Protein AF-A0A7C4C3X8-F1 (afdb_monomer_lite)

Secondary structure (DSSP, 8-state):
--GGGT-S--HHHHHHHHHHHHHHHHHHT--TTT--SPPPGGGGS--PPP----HHHHHHHHHHHHHHHHHHHHHHHHS--

Radius of gyration: 24.12 Å; chains: 1; bounding box: 53×29×61 Å

Structure (mmCIF, N/CA/C/O backbone):
data_AF-A0A7C4C3X8-F1
#
_entry.id   AF-A0A7C4C3X8-F1
#
loop_
_atom_site.group_PDB
_atom_site.id
_atom_site.type_symbol
_atom_site.label_atom_id
_atom_site.label_alt_id
_atom_site.label_comp_id
_atom_site.label_asym_id
_atom_site.label_entity_id
_atom_site.label_seq_id
_atom_site.pdbx_PDB_ins_code
_atom_site.Cartn_x
_atom_site.Cartn_y
_atom_site.Cartn_z
_atom_site.occupancy
_atom_site.B_iso_or_equiv
_atom_site.auth_seq_id
_atom_site.auth_comp_id
_atom_site.auth_asym_id
_atom_site.auth_atom_id
_atom_site.pdbx_PDB_model_num
ATOM 1 N N . MET A 1 1 ? 4.169 -3.706 -28.367 1.00 50.38 1 MET A N 1
ATOM 2 C CA . MET A 1 1 ? 3.072 -3.721 -27.372 1.00 50.38 1 MET A CA 1
ATOM 3 C C . MET A 1 1 ? 2.626 -2.293 -27.049 1.00 50.38 1 MET A C 1
ATOM 5 O O . MET A 1 1 ? 2.961 -1.765 -25.999 1.00 50.38 1 MET A O 1
ATOM 9 N N . ALA A 1 2 ? 1.893 -1.651 -27.963 1.00 50.31 2 ALA A N 1
ATOM 10 C CA . ALA A 1 2 ? 1.351 -0.301 -27.754 1.00 50.31 2 ALA A CA 1
ATOM 11 C C . ALA A 1 2 ? 0.002 -0.300 -26.999 1.00 50.31 2 ALA A C 1
ATOM 13 O O . ALA A 1 2 ? -0.392 0.721 -26.448 1.00 50.31 2 ALA A O 1
ATOM 14 N N . TYR A 1 3 ? -0.664 -1.458 -26.903 1.00 46.34 3 TYR A N 1
ATOM 15 C CA . TYR A 1 3 ? -1.982 -1.596 -26.272 1.00 46.34 3 TYR A CA 1
ATOM 16 C C . TYR A 1 3 ? -1.972 -1.527 -24.732 1.00 46.34 3 TYR A C 1
ATOM 18 O O . TYR A 1 3 ? -2.966 -1.122 -24.148 1.00 46.34 3 TYR A O 1
ATOM 26 N N . PHE A 1 4 ? -0.845 -1.789 -24.054 1.00 51.19 4 PHE A N 1
ATOM 27 C CA . PHE A 1 4 ? -0.748 -1.666 -22.583 1.00 51.19 4 PHE A CA 1
ATOM 28 C C . PHE A 1 4 ? -0.791 -0.216 -22.061 1.00 51.19 4 PHE A C 1
ATOM 30 O O . PHE A 1 4 ? -0.946 -0.000 -20.863 1.00 51.19 4 PHE A O 1
ATOM 37 N N . LYS A 1 5 ? -0.635 0.785 -22.938 1.00 54.88 5 LYS A N 1
ATOM 38 C CA . LYS A 1 5 ? -0.669 2.214 -22.575 1.00 54.88 5 LYS A CA 1
ATOM 39 C C . LYS A 1 5 ? -2.010 2.896 -22.859 1.00 54.88 5 LYS A C 1
ATOM 41 O O . LYS A 1 5 ? -2.196 4.022 -22.410 1.00 54.88 5 LYS A O 1
ATOM 46 N N . LEU A 1 6 ? -2.901 2.255 -23.617 1.00 56.38 6 LEU A N 1
ATOM 47 C CA . LEU A 1 6 ? -4.090 2.895 -24.193 1.00 56.38 6 LEU A CA 1
ATOM 48 C C . LEU A 1 6 ? -5.378 2.644 -23.401 1.00 56.38 6 LEU A C 1
ATOM 50 O O . LEU A 1 6 ? -6.347 3.370 -23.592 1.00 56.38 6 LEU A O 1
ATOM 54 N N . GLU A 1 7 ? -5.382 1.690 -22.472 1.00 48.66 7 GLU A N 1
ATOM 55 C CA . GLU A 1 7 ? -6.586 1.325 -21.731 1.00 48.66 7 GLU A CA 1
ATOM 56 C C . GLU A 1 7 ? -6.367 1.358 -20.207 1.00 48.66 7 GLU A C 1
ATOM 58 O O . GLU A 1 7 ? -5.469 0.689 -19.690 1.00 48.66 7 GLU A O 1
ATOM 63 N N . PRO A 1 8 ? -7.183 2.103 -19.435 1.00 51.00 8 PRO A N 1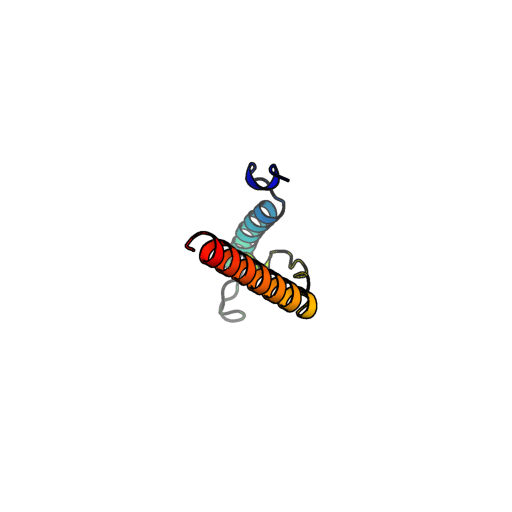
ATOM 64 C CA . PRO A 1 8 ? -7.073 2.193 -17.978 1.00 51.00 8 PRO A CA 1
ATOM 65 C C . PRO A 1 8 ? -7.590 0.936 -17.238 1.00 51.00 8 PRO A C 1
ATOM 67 O O . PRO A 1 8 ? -7.950 1.032 -16.062 1.00 51.00 8 PRO A O 1
ATOM 70 N N . PHE A 1 9 ? -7.626 -0.237 -17.885 1.00 54.16 9 PHE A N 1
ATOM 71 C CA . PHE A 1 9 ? -8.297 -1.458 -17.405 1.00 54.16 9 PHE A CA 1
ATOM 72 C C . PHE A 1 9 ? -7.346 -2.627 -17.085 1.00 54.16 9 PHE A C 1
ATOM 74 O O . PHE A 1 9 ? -7.731 -3.784 -17.199 1.00 54.16 9 PHE A O 1
ATOM 81 N N . GLY A 1 10 ? -6.102 -2.364 -16.679 1.00 58.28 10 GLY A N 1
ATOM 82 C CA . GLY A 1 10 ? -5.222 -3.435 -16.188 1.00 58.28 10 GLY A CA 1
ATOM 83 C C . GLY A 1 10 ? -5.687 -4.010 -14.840 1.00 58.28 10 GLY A C 1
ATOM 84 O O . GLY A 1 10 ? -6.195 -3.256 -14.004 1.00 58.28 10 GLY A O 1
ATOM 85 N N . GLU A 1 11 ? -5.458 -5.309 -14.608 1.00 61.50 11 GLU A N 1
ATOM 86 C CA . GLU A 1 11 ? -5.703 -6.014 -13.329 1.00 61.50 11 GLU A CA 1
ATOM 87 C C . GLU 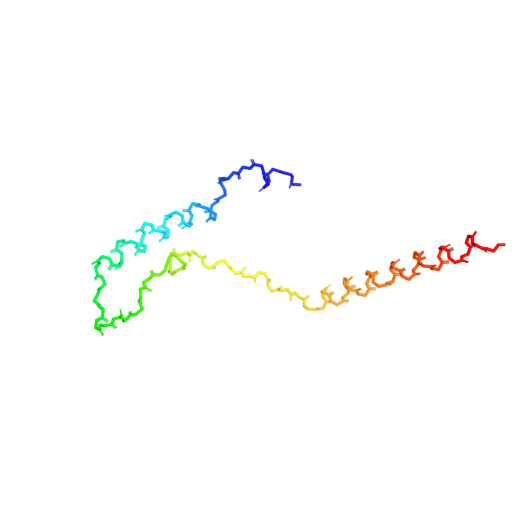A 1 11 ? -5.152 -5.237 -12.120 1.00 61.50 11 GLU A C 1
ATOM 89 O O . GLU A 1 11 ? -5.857 -5.046 -11.137 1.00 61.50 11 GLU A O 1
ATOM 94 N N . GLU A 1 12 ? -3.969 -4.621 -12.234 1.00 62.53 12 GLU A N 1
ATOM 95 C CA . GLU A 1 12 ? -3.392 -3.806 -11.152 1.00 62.53 12 GLU A CA 1
ATOM 96 C C . GLU A 1 12 ? -4.291 -2.631 -10.715 1.00 62.53 12 GLU A C 1
ATOM 98 O O . GLU A 1 12 ? -4.337 -2.260 -9.539 1.00 62.53 12 GLU A O 1
ATOM 103 N N . ARG A 1 13 ? -5.036 -2.020 -11.651 1.00 67.75 13 ARG A N 1
ATOM 104 C CA . ARG A 1 13 ? -6.010 -0.964 -11.323 1.00 67.75 13 ARG A CA 1
ATOM 105 C C . ARG A 1 13 ? -7.277 -1.546 -10.702 1.00 67.75 13 ARG A C 1
ATOM 107 O O . ARG A 1 13 ? -7.932 -0.838 -9.936 1.00 67.75 13 ARG A O 1
ATOM 114 N N . ALA A 1 14 ? -7.646 -2.781 -11.040 1.00 71.50 14 ALA A N 1
ATOM 115 C CA . ALA A 1 14 ? -8.736 -3.492 -10.379 1.00 71.50 14 ALA A CA 1
ATOM 116 C C . ALA A 1 14 ? -8.357 -3.839 -8.930 1.00 71.50 14 ALA A C 1
ATOM 118 O O . ALA A 1 14 ? -9.121 -3.509 -8.020 1.00 71.50 14 ALA A O 1
ATOM 119 N N . ASP A 1 15 ? -7.141 -4.343 -8.710 1.00 82.75 15 ASP A N 1
ATOM 120 C CA . ASP A 1 15 ? -6.576 -4.623 -7.387 1.00 82.75 15 ASP A CA 1
ATOM 121 C C . ASP A 1 15 ? -6.508 -3.369 -6.514 1.00 82.75 15 ASP A C 1
ATOM 123 O O . ASP A 1 15 ? -6.860 -3.407 -5.337 1.00 82.75 15 ASP A O 1
ATOM 127 N N . LEU A 1 16 ? -6.124 -2.222 -7.088 1.00 87.38 16 LEU A N 1
ATOM 128 C CA . LEU A 1 16 ? -6.113 -0.960 -6.347 1.00 87.38 16 LEU A CA 1
ATOM 129 C C . LEU A 1 16 ? -7.521 -0.560 -5.880 1.00 87.38 16 LEU A C 1
ATOM 131 O O . LEU A 1 16 ? -7.695 -0.162 -4.728 1.00 87.38 16 LEU A O 1
ATOM 135 N N . ARG A 1 17 ? -8.537 -0.669 -6.749 1.00 91.19 17 ARG A N 1
ATOM 136 C CA . ARG A 1 17 ? -9.929 -0.364 -6.369 1.00 91.19 17 ARG A CA 1
ATOM 137 C C . ARG A 1 17 ? -10.421 -1.310 -5.275 1.00 91.19 17 ARG A C 1
ATOM 139 O O . ARG A 1 17 ? -11.009 -0.843 -4.299 1.00 91.19 17 ARG A O 1
ATOM 146 N N . ALA A 1 18 ? -10.143 -2.606 -5.408 1.00 92.62 18 ALA A N 1
ATOM 147 C CA . ALA A 1 18 ? -10.465 -3.599 -4.389 1.00 92.62 18 ALA A CA 1
ATOM 148 C C . ALA A 1 18 ? -9.761 -3.283 -3.057 1.00 92.62 18 ALA A C 1
ATOM 150 O O . ALA A 1 18 ? -10.405 -3.270 -2.007 1.00 92.62 18 ALA A O 1
ATOM 151 N N . GLY A 1 19 ? -8.477 -2.917 -3.105 1.00 95.00 19 GLY A N 1
ATOM 152 C CA . GLY A 1 19 ? -7.698 -2.517 -1.936 1.00 95.00 19 GLY A CA 1
ATOM 153 C C . GLY A 1 19 ? -8.250 -1.272 -1.239 1.00 95.00 19 GLY A C 1
ATOM 154 O O . GLY A 1 19 ? -8.307 -1.231 -0.010 1.00 95.00 19 GLY A O 1
ATOM 155 N N . ILE A 1 20 ? -8.734 -0.273 -1.988 1.00 96.31 20 ILE A N 1
ATOM 156 C CA . ILE A 1 20 ? -9.385 0.919 -1.414 1.00 96.31 20 ILE A CA 1
ATOM 157 C C . ILE A 1 20 ? -10.647 0.522 -0.638 1.00 96.31 20 ILE A C 1
ATOM 159 O O . ILE A 1 20 ? -10.801 0.916 0.523 1.00 96.31 20 ILE A O 1
ATOM 163 N N . ILE A 1 21 ? -11.519 -0.295 -1.236 1.00 97.12 21 ILE A N 1
ATOM 164 C CA . ILE A 1 21 ? -12.761 -0.754 -0.593 1.00 97.12 21 ILE A CA 1
ATOM 165 C C . ILE A 1 21 ? -12.441 -1.576 0.664 1.00 97.12 21 ILE A C 1
ATOM 167 O O . ILE A 1 21 ? -12.952 -1.273 1.745 1.00 97.12 21 ILE A O 1
ATOM 171 N N . ALA A 1 22 ? -11.539 -2.555 0.555 1.00 97.44 22 ALA A N 1
ATOM 172 C CA . ALA A 1 22 ? -11.117 -3.391 1.677 1.00 97.44 22 ALA A CA 1
ATOM 173 C C . ALA A 1 22 ? -10.502 -2.560 2.814 1.00 97.44 22 ALA A C 1
ATOM 175 O O . ALA A 1 22 ? -10.870 -2.737 3.976 1.00 97.44 22 ALA A O 1
ATOM 176 N N . SER A 1 23 ? -9.638 -1.590 2.488 1.00 98.06 23 SER A N 1
ATOM 177 C CA . SER A 1 23 ? -9.027 -0.704 3.487 1.00 98.06 23 SER A CA 1
ATOM 178 C C . SER A 1 23 ? -10.052 0.170 4.206 1.00 98.06 23 SER A C 1
ATOM 180 O O . SER A 1 23 ? -9.907 0.431 5.401 1.00 98.06 23 SER A O 1
ATOM 182 N N . THR A 1 24 ? -11.121 0.575 3.517 1.00 98.25 24 THR A N 1
ATOM 183 C CA . THR A 1 24 ? -12.213 1.346 4.118 1.00 98.25 24 THR A CA 1
ATOM 184 C C . THR A 1 24 ? -12.947 0.492 5.149 1.00 98.25 24 THR A C 1
ATOM 186 O O . THR A 1 24 ? -13.035 0.876 6.315 1.00 98.25 24 THR A O 1
ATOM 189 N N . ILE A 1 25 ? -13.384 -0.709 4.755 1.00 98.19 25 ILE A N 1
ATOM 190 C CA . ILE A 1 25 ? -14.101 -1.646 5.636 1.00 98.19 25 ILE A CA 1
ATOM 191 C C . ILE A 1 25 ? -13.229 -2.049 6.835 1.00 98.19 25 ILE A C 1
ATOM 193 O O . ILE A 1 25 ? -13.701 -2.040 7.975 1.00 98.19 25 ILE A O 1
ATOM 197 N N . ALA A 1 26 ? -11.950 -2.353 6.606 1.00 97.69 26 ALA A N 1
ATOM 198 C CA . ALA A 1 26 ? -11.018 -2.740 7.661 1.00 97.69 26 ALA A CA 1
ATOM 199 C C . ALA A 1 26 ? -10.769 -1.605 8.663 1.00 97.69 26 ALA A C 1
ATOM 201 O O . ALA A 1 26 ? -10.686 -1.854 9.863 1.00 97.69 26 ALA A O 1
ATOM 202 N N . ASN A 1 27 ? -10.672 -0.356 8.195 1.00 98.00 27 ASN A N 1
ATOM 203 C CA . ASN A 1 27 ? -10.485 0.794 9.076 1.00 98.00 27 ASN A CA 1
ATOM 204 C C . ASN A 1 27 ? -11.741 1.142 9.884 1.00 98.00 27 ASN A C 1
ATOM 206 O O . ASN A 1 27 ? -11.590 1.553 11.032 1.00 98.00 27 ASN A O 1
ATOM 210 N N . VAL A 1 28 ? -12.944 0.932 9.337 1.00 97.94 28 VAL A N 1
ATOM 211 C CA . VAL A 1 28 ? -14.208 1.085 10.085 1.00 97.94 28 VAL A CA 1
ATOM 212 C C . VAL A 1 28 ? -14.258 0.131 11.283 1.00 97.94 28 VAL A C 1
ATOM 214 O O . VAL A 1 28 ? -14.673 0.528 12.366 1.00 97.94 28 VAL A O 1
ATOM 217 N N . HIS A 1 29 ? -13.763 -1.097 11.118 1.00 97.44 29 HIS A N 1
ATOM 218 C CA . HIS A 1 29 ? -13.742 -2.113 12.177 1.00 97.44 29 HIS A CA 1
ATOM 219 C C . HIS A 1 29 ? -12.429 -2.141 12.983 1.00 97.44 29 HIS A C 1
ATOM 221 O O . HIS A 1 29 ? -12.227 -3.023 13.821 1.00 97.44 29 HIS A O 1
ATOM 227 N N . ARG A 1 30 ? -11.502 -1.205 12.741 1.00 96.94 30 ARG A N 1
ATOM 228 C CA . ARG A 1 30 ? -10.174 -1.214 13.366 1.00 96.94 30 ARG A CA 1
ATOM 229 C C . ARG A 1 30 ? -10.242 -0.748 14.819 1.00 96.94 30 ARG A C 1
ATOM 231 O O . ARG A 1 30 ? -10.527 0.413 15.097 1.00 96.94 30 ARG A O 1
ATOM 238 N N . ASP A 1 31 ? -9.793 -1.601 15.733 1.00 97.25 31 ASP A N 1
ATOM 239 C CA . ASP A 1 31 ? -9.467 -1.199 17.104 1.00 97.25 31 ASP A CA 1
ATOM 240 C C . ASP A 1 31 ? -8.127 -0.436 17.135 1.00 97.25 31 ASP A C 1
ATOM 242 O O . ASP A 1 31 ? -7.050 -1.014 16.952 1.00 97.25 31 ASP A O 1
ATOM 246 N N . SER A 1 32 ? -8.186 0.876 17.379 1.00 93.56 32 SER A N 1
ATOM 247 C CA . SER A 1 32 ? -7.013 1.759 17.416 1.00 93.56 32 SER A CA 1
ATOM 248 C C . SER A 1 32 ? -6.054 1.478 18.577 1.00 93.56 32 SER A C 1
ATOM 250 O O . SER A 1 32 ? -4.879 1.839 18.478 1.00 93.56 32 SER A O 1
ATOM 252 N N . LYS A 1 33 ? -6.508 0.809 19.647 1.00 96.44 33 LYS A N 1
ATOM 253 C CA . LYS A 1 33 ? -5.652 0.406 20.774 1.00 96.44 33 LYS A CA 1
ATOM 254 C C . LYS A 1 33 ? -4.814 -0.819 20.421 1.00 96.44 33 LYS A C 1
ATOM 256 O O . LYS A 1 33 ? -3.644 -0.880 20.784 1.00 96.44 33 LYS A O 1
ATOM 261 N N . LYS A 1 34 ? -5.392 -1.767 19.674 1.00 96.06 34 LYS A N 1
ATOM 262 C CA . LYS A 1 34 ? -4.690 -2.975 19.202 1.00 96.06 34 LYS A CA 1
ATOM 263 C C . LYS A 1 34 ? -3.8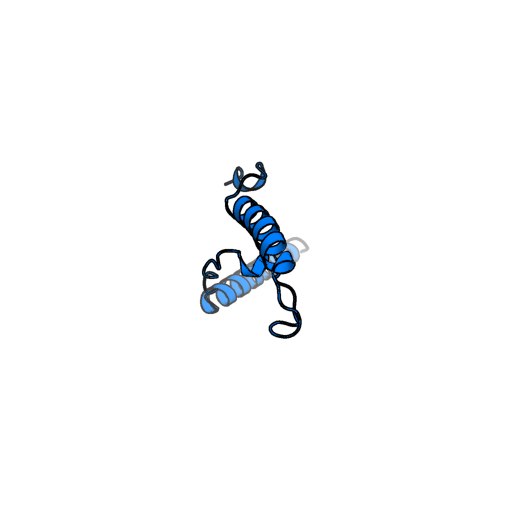26 -2.704 17.974 1.00 96.06 34 LYS A C 1
ATOM 265 O O . LYS A 1 34 ? -2.721 -3.230 17.868 1.00 96.06 34 LYS A O 1
ATOM 270 N N . ARG A 1 35 ? -4.302 -1.865 17.048 1.00 95.56 35 ARG A N 1
ATOM 271 C CA . ARG A 1 35 ? -3.552 -1.449 15.858 1.00 95.56 35 ARG A CA 1
ATOM 272 C C . ARG A 1 35 ? -3.674 0.057 15.660 1.00 95.56 35 ARG A C 1
ATOM 274 O O . ARG A 1 35 ? -4.616 0.559 15.053 1.00 95.56 35 ARG A O 1
ATOM 281 N N . ARG A 1 36 ? -2.650 0.777 16.123 1.00 95.25 36 ARG A N 1
ATOM 282 C CA . ARG A 1 36 ? -2.593 2.244 16.040 1.00 95.25 36 ARG A CA 1
ATOM 283 C C . ARG A 1 36 ? -2.546 2.770 14.602 1.00 95.25 36 ARG A C 1
ATOM 285 O O . ARG A 1 36 ? -3.097 3.830 14.327 1.00 95.25 36 ARG A O 1
ATOM 292 N N . LYS A 1 37 ? -1.876 2.056 13.690 1.00 97.38 37 LYS A N 1
ATOM 293 C CA . LYS A 1 37 ? -1.746 2.470 12.285 1.00 97.38 37 LYS A CA 1
ATOM 294 C C . LYS A 1 37 ? -2.956 2.002 11.457 1.00 97.38 37 LYS A C 1
ATOM 296 O O . LYS A 1 37 ? -3.275 0.812 11.513 1.00 97.38 37 LYS A O 1
ATOM 301 N N . PRO A 1 38 ? -3.593 2.892 10.672 1.00 97.25 38 PRO A N 1
ATOM 302 C CA . PRO A 1 38 ? -4.608 2.503 9.701 1.00 97.25 38 PRO A CA 1
ATOM 303 C C . PRO A 1 38 ? -4.101 1.470 8.703 1.00 97.25 38 PRO A C 1
ATOM 305 O O . PRO A 1 38 ? -2.906 1.415 8.413 1.00 97.25 38 PRO A O 1
ATOM 308 N N . PHE A 1 39 ? -5.023 0.678 8.168 1.00 97.81 39 PHE A N 1
ATOM 309 C CA . PHE A 1 39 ? -4.742 -0.115 6.982 1.00 97.81 39 PHE A CA 1
ATOM 310 C C . PHE A 1 39 ? -4.726 0.793 5.754 1.00 97.81 39 PHE A C 1
ATOM 312 O O . PHE A 1 39 ? -5.564 1.687 5.620 1.00 97.81 39 PHE A O 1
ATOM 319 N N . THR A 1 40 ? -3.769 0.558 4.873 1.00 97.06 40 THR A N 1
ATOM 320 C CA . THR A 1 40 ? -3.628 1.225 3.581 1.00 97.06 40 THR A CA 1
ATOM 321 C C . THR A 1 40 ? -4.184 0.325 2.478 1.00 97.06 40 THR A C 1
ATOM 323 O O . THR A 1 40 ? -4.222 -0.893 2.658 1.00 97.06 40 THR A O 1
ATOM 326 N N . PRO A 1 41 ? -4.594 0.868 1.320 1.00 96.19 41 PRO A N 1
ATOM 327 C CA . PRO A 1 41 ? -4.988 0.038 0.183 1.00 96.19 41 PRO A CA 1
ATOM 328 C C . PRO A 1 41 ? -3.919 -0.991 -0.208 1.00 96.19 41 PRO A C 1
ATOM 330 O O . PRO A 1 41 ? -4.251 -2.125 -0.537 1.00 96.19 41 PRO A O 1
ATOM 333 N N . GLN A 1 42 ? -2.637 -0.625 -0.098 1.00 93.38 42 GLN A N 1
ATOM 334 C CA . GLN A 1 42 ? -1.499 -1.488 -0.425 1.00 93.38 42 GLN A CA 1
ATOM 335 C C . GLN A 1 42 ? -1.395 -2.724 0.480 1.00 93.38 42 GLN A C 1
ATOM 337 O O . GLN A 1 42 ? -0.853 -3.736 0.045 1.00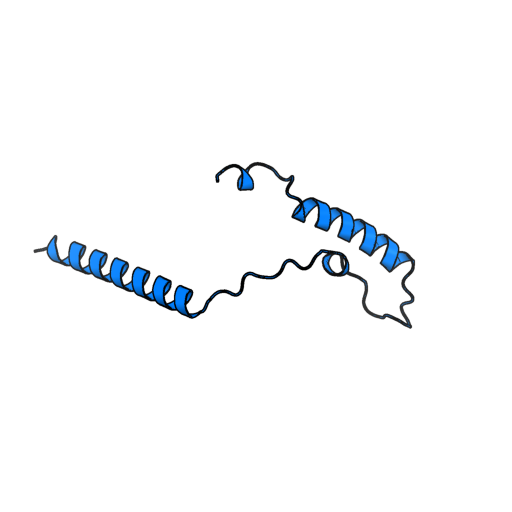 93.38 42 GLN A O 1
ATOM 342 N N . ASP A 1 43 ? -1.934 -2.678 1.705 1.00 94.44 43 ASP A N 1
ATOM 343 C CA . ASP A 1 43 ? -1.984 -3.845 2.601 1.00 94.44 43 ASP A CA 1
ATOM 344 C C . ASP A 1 43 ? -2.886 -4.971 2.053 1.00 94.44 43 ASP A C 1
ATOM 346 O O . ASP A 1 43 ? -2.777 -6.111 2.501 1.00 94.44 43 ASP A O 1
ATOM 350 N N . PHE A 1 44 ? -3.757 -4.658 1.087 1.00 94.12 44 PHE A N 1
ATOM 351 C CA . PHE A 1 44 ? -4.708 -5.582 0.459 1.00 94.12 44 PHE A CA 1
ATOM 352 C C . PHE A 1 44 ? -4.414 -5.840 -1.024 1.00 94.12 44 PHE A C 1
ATOM 354 O O . PHE A 1 44 ? -5.220 -6.476 -1.698 1.00 94.12 44 PHE A O 1
ATOM 361 N N . MET A 1 45 ? -3.291 -5.344 -1.548 1.00 90.88 45 MET A N 1
ATOM 362 C CA . MET A 1 45 ? -2.894 -5.592 -2.934 1.00 90.88 45 MET A CA 1
ATOM 363 C C . MET A 1 45 ? -1.996 -6.834 -3.038 1.00 90.88 45 MET A C 1
ATOM 365 O O . MET A 1 45 ? -1.177 -7.078 -2.142 1.00 90.88 45 MET A O 1
ATOM 369 N N . PRO A 1 46 ? -2.092 -7.608 -4.134 1.00 83.94 46 PRO A N 1
ATOM 370 C CA . PRO A 1 46 ? -1.170 -8.702 -4.392 1.00 83.94 46 PRO A CA 1
ATOM 371 C C . PRO A 1 46 ? 0.260 -8.174 -4.549 1.00 83.94 46 PRO A C 1
ATOM 373 O O . PRO A 1 46 ? 0.523 -7.165 -5.205 1.00 83.94 46 PRO A O 1
ATOM 376 N N . LYS A 1 47 ? 1.214 -8.874 -3.933 1.00 81.38 47 LYS A N 1
ATOM 377 C CA . LYS A 1 47 ? 2.642 -8.599 -4.101 1.00 81.38 47 LYS A CA 1
ATOM 378 C C . LYS A 1 47 ? 3.148 -9.428 -5.269 1.00 81.38 47 LYS A C 1
ATOM 380 O O . LYS A 1 47 ? 3.495 -10.592 -5.089 1.00 81.38 47 LYS A O 1
ATOM 385 N N . PHE A 1 48 ? 3.183 -8.840 -6.458 1.00 74.50 48 PHE A N 1
ATOM 386 C CA . PHE A 1 48 ? 3.858 -9.471 -7.585 1.00 74.50 48 PHE A CA 1
ATOM 387 C C . PHE A 1 48 ? 5.358 -9.544 -7.285 1.00 74.50 48 PHE A C 1
ATOM 389 O O . PHE A 1 48 ? 5.951 -8.567 -6.816 1.00 74.50 48 PHE A O 1
ATOM 396 N N . GLU A 1 49 ? 5.973 -10.706 -7.513 1.00 68.50 49 GLU A N 1
ATOM 397 C CA . GLU A 1 49 ? 7.424 -10.831 -7.408 1.00 68.50 49 GLU A CA 1
ATOM 398 C C . GLU A 1 49 ? 8.065 -9.801 -8.337 1.00 68.50 49 GLU A C 1
ATOM 400 O O . GLU A 1 49 ? 7.881 -9.825 -9.557 1.00 68.50 49 GLU A O 1
ATOM 405 N N . GLN A 1 50 ? 8.821 -8.868 -7.760 1.00 62.78 50 GLN A N 1
ATOM 406 C CA . GLN A 1 50 ? 9.665 -8.003 -8.564 1.00 62.78 50 GLN A CA 1
ATOM 407 C C . GLN A 1 50 ? 10.657 -8.921 -9.270 1.00 62.78 50 GLN A C 1
ATOM 409 O O . GLN A 1 50 ? 11.414 -9.631 -8.603 1.00 62.78 50 GLN A O 1
ATOM 414 N N . LYS A 1 51 ? 10.647 -8.930 -10.610 1.00 59.62 51 LYS A N 1
ATOM 415 C CA . LYS A 1 51 ? 11.705 -9.588 -11.381 1.00 59.62 51 LYS A CA 1
ATOM 416 C C . LYS A 1 51 ? 13.027 -9.108 -10.800 1.00 59.62 51 LYS A C 1
ATOM 418 O O . LYS A 1 51 ? 13.317 -7.914 -10.871 1.00 59.62 51 LYS A O 1
ATOM 423 N N . LYS A 1 52 ? 13.792 -10.023 -10.194 1.00 60.00 52 LYS A N 1
ATOM 424 C CA . LYS A 1 52 ? 15.144 -9.722 -9.729 1.00 60.00 52 LYS A CA 1
ATOM 425 C C . LYS A 1 52 ? 15.873 -9.130 -10.924 1.00 60.00 52 LYS A C 1
ATOM 427 O O . LYS A 1 52 ? 16.026 -9.795 -11.947 1.00 60.00 52 LYS A O 1
ATOM 432 N N . VAL A 1 53 ? 16.223 -7.853 -10.824 1.00 62.56 53 VAL A N 1
ATOM 433 C CA . VAL A 1 53 ? 17.059 -7.215 -11.829 1.00 62.56 53 VAL A CA 1
ATOM 434 C C . VAL A 1 53 ? 18.402 -7.906 -11.698 1.00 62.56 53 VAL A C 1
ATOM 436 O O . VAL A 1 53 ? 19.089 -7.734 -10.695 1.00 62.56 53 VAL A O 1
ATOM 439 N N . ASP A 1 54 ? 18.734 -8.755 -12.662 1.00 75.94 54 ASP A N 1
ATOM 440 C CA . ASP A 1 54 ? 20.055 -9.351 -12.710 1.00 75.94 54 ASP A CA 1
ATOM 441 C C . ASP A 1 54 ? 21.073 -8.218 -12.920 1.00 75.94 54 ASP A C 1
ATOM 443 O O . ASP A 1 54 ? 21.109 -7.531 -13.948 1.00 75.94 54 ASP A O 1
ATOM 447 N N . HIS A 1 55 ? 21.850 -7.964 -11.868 1.00 71.88 55 HIS A N 1
ATOM 448 C CA . HIS A 1 55 ? 22.819 -6.879 -11.820 1.00 71.88 55 HIS A CA 1
ATOM 449 C C . HIS A 1 55 ? 23.934 -7.065 -12.857 1.00 71.88 55 HIS A C 1
ATOM 451 O O . HIS A 1 55 ? 24.489 -6.063 -13.317 1.00 71.88 55 HIS A O 1
ATOM 457 N N . ALA A 1 56 ? 24.215 -8.307 -13.275 1.00 69.56 56 ALA A N 1
ATOM 458 C CA . ALA A 1 56 ? 25.148 -8.578 -14.363 1.00 69.56 56 ALA A CA 1
ATOM 459 C C . ALA A 1 56 ? 24.615 -7.996 -15.681 1.00 69.56 56 ALA A C 1
ATOM 461 O O . ALA A 1 56 ? 25.303 -7.207 -16.333 1.00 69.56 56 ALA A O 1
ATOM 462 N N . THR A 1 57 ? 23.342 -8.247 -15.998 1.00 78.94 57 THR A N 1
ATOM 463 C CA . THR A 1 57 ? 22.718 -7.741 -17.229 1.00 78.94 57 THR A CA 1
ATOM 464 C C . THR A 1 57 ? 22.557 -6.219 -17.224 1.00 78.94 57 THR A C 1
ATOM 466 O O . THR A 1 57 ? 22.587 -5.584 -18.280 1.00 78.94 57 THR A O 1
ATOM 469 N N . LEU A 1 58 ? 22.374 -5.600 -16.052 1.00 81.69 58 LEU A N 1
ATOM 470 C CA . LEU A 1 58 ? 22.292 -4.140 -15.940 1.00 81.69 58 LEU A CA 1
ATOM 471 C C . LEU A 1 58 ? 23.648 -3.478 -16.218 1.00 81.69 58 LEU A C 1
ATOM 473 O O . LEU A 1 58 ? 23.712 -2.512 -16.978 1.00 81.69 58 LEU A O 1
ATOM 477 N N . ALA A 1 59 ? 24.729 -4.013 -15.646 1.00 86.00 59 ALA A N 1
ATOM 478 C CA . ALA A 1 59 ? 26.080 -3.508 -15.878 1.00 86.00 59 ALA A CA 1
ATOM 479 C C . ALA A 1 59 ? 26.505 -3.661 -17.349 1.00 86.00 59 ALA A C 1
ATOM 481 O O . ALA A 1 59 ? 27.123 -2.755 -17.911 1.00 86.00 59 ALA A O 1
ATOM 482 N N . GLU A 1 60 ? 26.136 -4.772 -17.992 1.00 87.19 60 GLU A N 1
ATOM 483 C CA . GLU A 1 60 ? 26.362 -4.993 -19.425 1.00 87.19 60 GLU A CA 1
ATOM 484 C C . GLU A 1 60 ? 25.614 -3.974 -20.288 1.00 87.19 60 GLU A C 1
ATOM 486 O O . GLU A 1 60 ? 26.214 -3.365 -21.176 1.00 87.19 60 GLU A O 1
ATOM 491 N N . LYS A 1 61 ? 24.337 -3.710 -19.981 1.00 85.31 61 LYS A N 1
ATOM 492 C CA . LYS A 1 61 ? 23.544 -2.684 -20.676 1.00 85.31 61 LYS A CA 1
ATOM 493 C C . LYS A 1 61 ? 24.139 -1.288 -20.506 1.00 85.31 61 LYS A C 1
ATOM 495 O O . LYS A 1 61 ? 24.231 -0.551 -21.482 1.00 85.31 61 LYS A O 1
ATOM 500 N N . ILE A 1 62 ? 24.592 -0.938 -19.301 1.00 91.81 62 ILE A N 1
ATOM 501 C CA . ILE A 1 62 ? 25.250 0.350 -19.037 1.00 91.81 62 ILE A CA 1
ATOM 502 C C . ILE A 1 62 ? 26.542 0.470 -19.857 1.00 91.81 62 ILE A C 1
ATOM 504 O O . ILE A 1 62 ? 26.749 1.478 -20.532 1.00 91.81 62 ILE A O 1
ATOM 508 N N . LYS A 1 63 ? 27.391 -0.567 -19.870 1.00 93.19 63 LYS A N 1
ATOM 509 C CA . LYS A 1 63 ? 28.622 -0.584 -20.681 1.00 93.19 63 LYS A CA 1
ATOM 510 C C . LYS A 1 63 ? 28.338 -0.458 -22.179 1.00 93.19 63 LYS A C 1
ATOM 512 O O . LYS A 1 63 ? 29.076 0.245 -22.865 1.00 93.19 63 LYS A O 1
ATOM 517 N N . ALA A 1 64 ? 27.291 -1.113 -22.679 1.00 91.12 64 ALA A N 1
ATOM 518 C CA . ALA A 1 64 ? 26.891 -1.017 -24.081 1.00 91.12 64 ALA A CA 1
ATOM 519 C C . ALA A 1 64 ? 26.481 0.417 -24.458 1.00 91.12 64 ALA A C 1
ATOM 521 O O . ALA A 1 64 ? 26.936 0.931 -25.477 1.00 91.12 64 ALA A O 1
ATOM 522 N N . VAL A 1 65 ? 25.711 1.094 -23.598 1.00 92.94 65 VAL A N 1
ATOM 523 C CA . VAL A 1 65 ? 25.341 2.507 -23.793 1.00 92.94 65 VAL A CA 1
ATOM 524 C C . VAL A 1 65 ? 26.578 3.407 -23.809 1.00 92.94 65 VAL A C 1
ATOM 526 O O . VAL A 1 65 ? 26.704 4.251 -24.691 1.00 92.94 65 VAL A O 1
ATOM 529 N N . PHE A 1 66 ? 27.526 3.204 -22.889 1.00 95.44 66 PHE A N 1
ATOM 530 C CA . PHE A 1 66 ? 28.770 3.982 -22.877 1.00 95.44 66 PHE A CA 1
ATOM 531 C C . PHE A 1 66 ? 29.615 3.787 -24.142 1.00 95.44 66 PHE A C 1
ATOM 533 O O . PHE A 1 66 ? 30.171 4.760 -24.646 1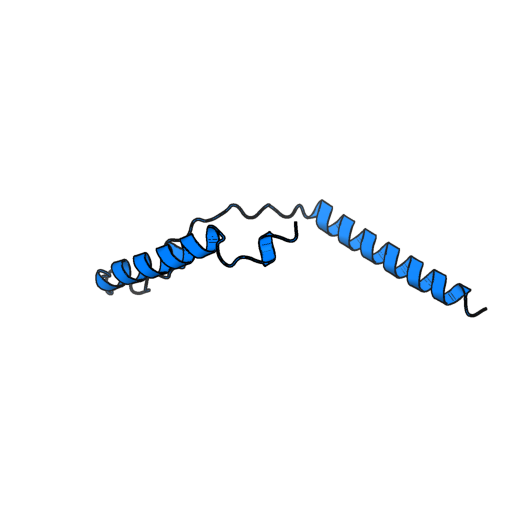.00 95.44 66 PHE A O 1
ATOM 540 N N . ARG A 1 67 ? 29.703 2.559 -24.674 1.00 93.75 67 ARG A N 1
ATOM 541 C CA . ARG A 1 67 ? 30.397 2.300 -25.949 1.00 93.75 67 ARG A CA 1
ATOM 542 C C . ARG A 1 67 ? 29.727 3.026 -27.110 1.00 93.75 67 ARG A C 1
ATOM 544 O O . ARG A 1 67 ? 30.408 3.738 -27.833 1.00 93.75 67 ARG A O 1
ATOM 551 N N . MET A 1 68 ? 28.404 2.921 -27.216 1.00 92.38 68 MET A N 1
ATOM 552 C CA . MET A 1 68 ? 27.631 3.596 -28.261 1.00 92.38 68 MET A CA 1
ATOM 553 C C . MET A 1 68 ? 27.808 5.122 -28.213 1.00 92.38 68 MET A C 1
ATOM 555 O O . MET A 1 68 ? 27.998 5.757 -29.245 1.00 92.38 68 MET A O 1
ATOM 559 N N . LEU A 1 69 ? 27.775 5.724 -27.020 1.00 92.69 69 LEU A N 1
ATOM 560 C CA . LEU A 1 69 ? 27.995 7.166 -26.865 1.00 92.69 69 LEU A CA 1
ATOM 561 C C . LEU A 1 69 ? 29.406 7.584 -27.286 1.00 92.69 69 LEU A C 1
ATOM 563 O O . LEU A 1 69 ? 29.565 8.629 -27.912 1.00 92.69 69 LEU A O 1
ATOM 567 N N . LYS A 1 70 ? 30.412 6.762 -26.974 1.00 91.44 70 LYS A N 1
ATOM 568 C CA . LYS A 1 70 ? 31.791 7.007 -27.395 1.00 91.44 70 LYS A CA 1
ATOM 569 C C . LYS A 1 70 ? 31.935 6.938 -28.917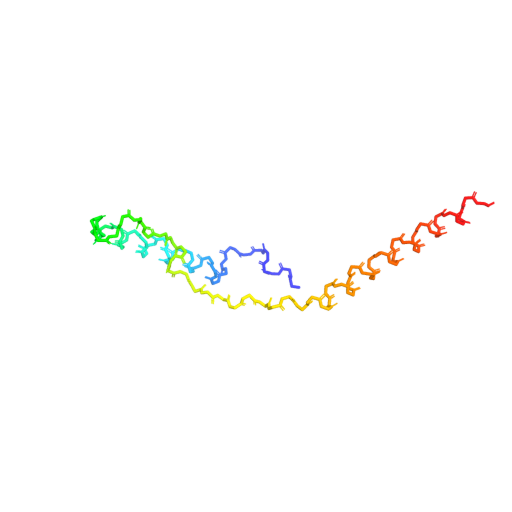 1.00 91.44 70 LYS A C 1
ATOM 571 O O . LYS A 1 70 ? 32.484 7.857 -29.505 1.00 91.44 70 LYS A O 1
ATOM 576 N N . GLU A 1 71 ? 31.371 5.914 -29.552 1.00 90.50 71 GLU A N 1
ATOM 577 C CA . GLU A 1 71 ? 31.381 5.765 -31.014 1.00 90.50 71 GLU A CA 1
ATOM 578 C C . GLU A 1 71 ? 30.692 6.944 -31.719 1.00 90.50 71 GLU A C 1
ATOM 580 O O . GLU A 1 71 ? 31.198 7.447 -32.718 1.00 90.50 71 GLU A O 1
ATOM 585 N N . LEU A 1 72 ? 29.579 7.448 -31.172 1.00 87.81 72 LEU A N 1
ATOM 586 C CA . LEU A 1 72 ? 28.906 8.642 -31.698 1.00 87.81 72 LEU A CA 1
ATOM 587 C C . LEU A 1 72 ? 29.745 9.919 -31.551 1.00 87.81 72 LEU A C 1
ATOM 589 O O . LEU A 1 72 ? 29.647 10.818 -32.385 1.00 87.81 72 LEU A O 1
ATOM 593 N N . GLN A 1 73 ? 30.548 10.021 -30.493 1.00 83.25 73 GLN A N 1
ATOM 594 C CA . GLN A 1 73 ? 31.438 11.158 -30.275 1.00 83.25 73 GLN A CA 1
ATOM 595 C C . GLN A 1 73 ? 32.659 11.098 -31.203 1.00 83.25 73 GLN A C 1
ATOM 597 O O . GLN A 1 73 ? 33.023 12.108 -31.804 1.00 83.25 73 GLN A O 1
ATOM 602 N N . ASP A 1 74 ? 33.230 9.909 -31.385 1.00 86.00 74 ASP A N 1
ATOM 603 C CA . ASP A 1 74 ? 34.357 9.666 -32.288 1.00 86.00 74 ASP A CA 1
ATOM 604 C C . ASP A 1 74 ? 33.947 9.847 -33.766 1.00 86.00 74 ASP A C 1
ATOM 606 O O . ASP A 1 74 ? 34.726 10.369 -34.565 1.00 86.00 74 ASP A O 1
ATOM 610 N N . ALA A 1 75 ? 32.708 9.492 -34.132 1.00 79.12 75 ALA A N 1
ATOM 611 C CA . ALA A 1 75 ? 32.151 9.740 -35.465 1.00 79.12 75 ALA A CA 1
ATOM 612 C C . ALA A 1 75 ? 31.984 11.241 -35.755 1.00 79.12 75 ALA A C 1
ATOM 614 O O . ALA A 1 75 ? 32.409 11.706 -36.807 1.00 79.12 75 ALA A O 1
ATOM 615 N N . LYS A 1 76 ? 31.452 12.015 -34.797 1.00 74.44 76 LYS A N 1
ATOM 616 C CA . LYS A 1 76 ? 31.332 13.477 -34.936 1.00 74.44 76 LYS A CA 1
ATOM 617 C C . LYS A 1 76 ? 32.685 14.183 -35.014 1.00 74.44 76 LYS A C 1
ATOM 619 O O . LYS A 1 76 ? 32.812 15.164 -35.725 1.00 74.44 76 LYS A O 1
ATOM 624 N N . THR A 1 77 ? 33.696 13.672 -34.314 1.00 72.94 77 THR A N 1
ATOM 625 C CA . THR A 1 77 ? 35.037 14.282 -34.295 1.00 72.94 77 THR A CA 1
ATOM 626 C C . THR A 1 77 ? 35.809 14.050 -35.606 1.00 72.94 77 THR A C 1
ATOM 628 O O . THR A 1 77 ? 36.708 14.820 -35.921 1.00 72.94 77 THR A O 1
ATOM 631 N N . ASN A 1 78 ? 35.462 13.016 -36.386 1.00 63.72 78 ASN A N 1
ATOM 632 C CA . ASN A 1 78 ? 36.079 12.732 -37.691 1.00 63.72 78 ASN A CA 1
ATOM 633 C C . ASN A 1 78 ? 35.380 13.418 -38.880 1.00 63.72 78 ASN A C 1
ATOM 635 O O . ASN A 1 78 ? 35.952 13.431 -39.963 1.00 63.72 78 ASN A O 1
ATOM 639 N N . GLU A 1 79 ? 34.173 13.965 -38.708 1.00 60.72 79 GLU A N 1
ATOM 640 C CA . GLU A 1 79 ? 33.493 14.770 -39.741 1.00 60.72 79 GLU A CA 1
ATOM 641 C C . GLU A 1 79 ? 33.927 16.253 -39.728 1.00 60.72 79 GLU A C 1
ATOM 643 O O . GLU A 1 79 ? 33.646 16.973 -40.682 1.00 60.72 79 GLU A O 1
ATOM 648 N N . ASP A 1 80 ? 34.638 16.696 -38.681 1.00 56.94 80 ASP A N 1
ATOM 649 C CA . ASP A 1 80 ? 35.124 18.076 -38.490 1.00 56.94 80 ASP A CA 1
ATOM 650 C C . ASP A 1 80 ? 36.601 18.297 -38.944 1.00 56.94 80 ASP A C 1
ATOM 652 O O . ASP A 1 80 ? 37.194 19.335 -38.629 1.00 56.94 80 ASP A O 1
ATOM 656 N N . LEU A 1 81 ? 37.203 17.347 -39.681 1.00 52.75 81 LEU A N 1
ATOM 657 C CA . LEU A 1 81 ? 38.539 17.426 -40.320 1.00 52.75 81 LEU A CA 1
ATOM 658 C C . LEU A 1 81 ? 38.430 17.330 -41.848 1.00 52.75 81 LEU A C 1
ATOM 660 O O . LEU A 1 81 ? 39.192 18.059 -42.526 1.00 52.75 81 LEU A O 1
#

pLDDT: mean 81.14, std 16.43, range [46.34, 98.25]

Foldseek 3Di:
DCVVVVDPDDPQNVLLVVLVVVQVVCQVVDDCVVPVDGRGSVNRGDDDPDPPPPVVVVVVVVVVVVVVVVVVVVVVVVVVD

Sequence (81 aa):
MAYFKLEPFGEERADLRAGIIASTIANVHRDSKKRRKPFTPQDFMPKFEQKKVDHATLAEKIKAVFRMLKELQDAKTNEDL